Protein AF-A0A0F7SC37-F1 (afdb_monomer_lite)

Structure (mmCIF, N/CA/C/O backbone):
data_AF-A0A0F7SC37-F1
#
_entry.id   AF-A0A0F7SC37-F1
#
loop_
_atom_site.group_PDB
_atom_site.id
_atom_site.type_symbol
_atom_site.label_atom_id
_atom_site.label_alt_id
_atom_site.label_comp_id
_atom_site.label_asym_id
_atom_site.label_entity_id
_atom_site.label_seq_id
_atom_site.pdbx_PDB_ins_code
_atom_site.Cartn_x
_atom_site.Cartn_y
_atom_site.Cartn_z
_atom_site.occupancy
_atom_site.B_iso_or_equiv
_atom_site.auth_seq_id
_atom_site.auth_comp_id
_atom_site.auth_asym_id
_atom_site.auth_atom_id
_atom_site.pdbx_PDB_model_num
ATOM 1 N N . MET A 1 1 ? 11.190 -7.439 13.306 1.00 60.75 1 MET A N 1
ATOM 2 C CA . MET A 1 1 ? 10.004 -6.721 13.823 1.00 60.75 1 MET A CA 1
ATOM 3 C C . MET A 1 1 ? 8.787 -7.344 13.167 1.00 60.75 1 MET A C 1
ATOM 5 O O . MET A 1 1 ? 8.875 -7.659 11.987 1.00 60.75 1 MET A O 1
ATOM 9 N N . ALA A 1 2 ? 7.728 -7.618 13.925 1.00 81.00 2 ALA A N 1
ATOM 10 C CA . ALA A 1 2 ? 6.488 -8.146 13.360 1.00 81.00 2 ALA A CA 1
ATOM 11 C C . ALA A 1 2 ? 5.707 -7.014 12.678 1.00 81.00 2 ALA A C 1
ATOM 13 O O . ALA A 1 2 ? 5.795 -5.866 13.111 1.00 81.00 2 ALA A O 1
ATOM 14 N N . LEU A 1 3 ? 4.981 -7.345 11.613 1.00 89.00 3 LEU A N 1
ATOM 15 C CA . LEU A 1 3 ? 4.091 -6.409 10.937 1.00 89.00 3 LEU A CA 1
ATOM 16 C C . LEU A 1 3 ? 2.868 -6.140 11.827 1.00 89.00 3 LEU A C 1
ATOM 18 O O . LEU A 1 3 ? 2.384 -7.046 12.508 1.00 89.00 3 LEU A O 1
ATOM 22 N N . ASP A 1 4 ? 2.383 -4.899 11.837 1.00 94.19 4 ASP A N 1
ATOM 23 C CA . ASP A 1 4 ? 1.115 -4.561 12.486 1.00 94.19 4 ASP A CA 1
ATOM 24 C C . ASP A 1 4 ? -0.016 -5.419 11.889 1.00 94.19 4 ASP A C 1
ATOM 26 O O . ASP A 1 4 ? -0.105 -5.565 10.671 1.00 94.19 4 ASP A O 1
ATOM 30 N N . LYS A 1 5 ? -0.866 -6.014 12.734 1.00 94.88 5 LYS A N 1
ATOM 31 C CA . LYS A 1 5 ? -1.905 -6.958 12.282 1.00 94.88 5 LYS A CA 1
ATOM 32 C C . LYS A 1 5 ? -2.957 -6.298 11.392 1.00 94.88 5 LYS A C 1
ATOM 34 O O . LYS A 1 5 ? -3.435 -6.931 10.453 1.00 94.88 5 LYS A O 1
ATOM 39 N N . THR A 1 6 ? -3.311 -5.046 11.681 1.00 96.25 6 THR A N 1
ATOM 40 C CA . THR A 1 6 ? -4.243 -4.272 10.856 1.00 96.25 6 THR A CA 1
ATOM 41 C C . THR A 1 6 ? -3.607 -4.020 9.491 1.00 96.25 6 THR A C 1
ATOM 43 O O . THR A 1 6 ? -4.228 -4.291 8.465 1.00 96.25 6 THR A O 1
ATOM 46 N N . LEU A 1 7 ? -2.334 -3.609 9.466 1.00 96.00 7 LEU A N 1
ATOM 47 C CA . LEU A 1 7 ? -1.594 -3.406 8.218 1.00 96.00 7 LEU A CA 1
ATOM 48 C C . LEU A 1 7 ? -1.418 -4.704 7.414 1.00 96.00 7 LEU A C 1
ATOM 50 O O . LEU A 1 7 ? -1.558 -4.690 6.194 1.00 96.00 7 LEU A O 1
ATOM 54 N N . GLU A 1 8 ? -1.158 -5.837 8.073 1.00 95.75 8 GLU A N 1
ATOM 55 C CA . GLU A 1 8 ? -1.094 -7.145 7.412 1.00 95.75 8 GLU A CA 1
ATOM 56 C C . GLU A 1 8 ? -2.433 -7.509 6.757 1.00 95.75 8 GLU A C 1
ATOM 58 O O . GLU A 1 8 ? -2.453 -7.963 5.611 1.00 95.75 8 GLU A O 1
ATOM 63 N N . SER A 1 9 ? -3.551 -7.285 7.455 1.00 96.56 9 SER A N 1
ATOM 64 C CA . SER A 1 9 ? -4.889 -7.525 6.908 1.00 96.56 9 SER A CA 1
ATOM 65 C C . SER A 1 9 ? -5.148 -6.673 5.665 1.00 96.56 9 SER A C 1
ATOM 67 O O . SER A 1 9 ? -5.627 -7.199 4.663 1.00 96.56 9 SER A O 1
ATOM 69 N N . ILE A 1 10 ? -4.787 -5.387 5.712 1.00 96.88 10 ILE A N 1
ATOM 70 C CA . ILE A 1 10 ? -4.925 -4.452 4.587 1.00 96.88 10 ILE A CA 1
ATOM 71 C C . ILE A 1 10 ? -4.082 -4.902 3.390 1.00 96.88 10 ILE A C 1
ATOM 73 O O . ILE A 1 10 ? -4.568 -4.932 2.264 1.00 96.88 10 ILE A O 1
ATOM 77 N N . LEU A 1 11 ? -2.826 -5.296 3.613 1.00 97.06 11 LEU A N 1
ATOM 78 C CA . LEU A 1 11 ? -1.960 -5.794 2.541 1.00 97.06 11 LEU A CA 1
ATOM 79 C C . LEU A 1 11 ? -2.550 -7.045 1.878 1.00 97.06 11 LEU A C 1
ATOM 81 O O . LEU A 1 11 ? -2.523 -7.175 0.656 1.00 97.06 11 LEU A O 1
ATOM 85 N N . ARG A 1 12 ? -3.139 -7.951 2.663 1.00 96.25 12 ARG A N 1
ATOM 86 C CA . ARG A 1 12 ? -3.785 -9.157 2.131 1.00 96.25 12 ARG A CA 1
ATOM 87 C C . ARG A 1 12 ? -5.069 -8.865 1.359 1.00 96.25 12 ARG A C 1
ATOM 89 O O . ARG A 1 12 ? -5.340 -9.596 0.412 1.00 96.25 12 ARG A O 1
ATOM 96 N N . SER A 1 13 ? -5.851 -7.853 1.742 1.00 96.25 13 SER A N 1
ATOM 97 C CA . SER A 1 13 ? -7.088 -7.503 1.034 1.00 96.25 13 SER A CA 1
ATOM 98 C C . SER A 1 13 ? -6.814 -6.636 -0.194 1.00 96.25 13 SER A C 1
ATOM 100 O O . SER A 1 13 ? -7.092 -7.050 -1.320 1.00 96.25 13 SER A O 1
ATOM 102 N N . GLU A 1 14 ? -6.199 -5.473 0.011 1.00 97.06 14 GLU A N 1
ATOM 103 C CA . GLU A 1 14 ? -6.042 -4.430 -1.008 1.00 97.06 14 GLU A CA 1
ATOM 104 C C . GLU A 1 14 ? -4.887 -4.731 -1.971 1.00 97.06 14 GLU A C 1
ATOM 106 O O . GLU A 1 14 ? -4.946 -4.428 -3.161 1.00 97.06 14 GLU A O 1
ATOM 111 N N . CYS A 1 15 ? -3.825 -5.376 -1.480 1.00 96.69 15 CYS A N 1
ATOM 112 C CA . CYS A 1 15 ? -2.616 -5.651 -2.263 1.00 96.69 15 CYS A CA 1
ATOM 113 C C . CYS A 1 15 ? -2.509 -7.118 -2.711 1.00 96.69 15 CYS A C 1
ATOM 115 O O . CYS A 1 15 ? -1.435 -7.562 -3.120 1.00 96.69 15 CYS A O 1
ATOM 117 N N . SER A 1 16 ? -3.615 -7.872 -2.692 1.00 95.38 16 SER A N 1
ATOM 118 C CA . SER A 1 16 ? -3.674 -9.286 -3.113 1.00 95.38 16 SER A CA 1
ATOM 119 C C . SER A 1 16 ? -3.174 -9.529 -4.544 1.00 95.38 16 SER A C 1
ATOM 121 O O . SER A 1 16 ? -2.582 -10.567 -4.839 1.00 95.38 16 SER A O 1
ATOM 123 N N . HIS A 1 17 ? -3.350 -8.546 -5.427 1.00 95.06 17 HIS A N 1
ATOM 124 C CA . HIS A 1 17 ? -2.847 -8.564 -6.800 1.00 95.06 17 HIS A CA 1
ATOM 125 C C . HIS A 1 17 ? -1.307 -8.516 -6.891 1.00 95.06 17 HIS A C 1
ATOM 127 O O . HIS A 1 17 ? -0.735 -8.903 -7.909 1.00 95.06 17 HIS A O 1
ATOM 133 N N . LEU A 1 18 ? -0.623 -8.071 -5.829 1.00 95.62 18 LEU A N 1
ATOM 134 C CA . LEU A 1 18 ? 0.839 -8.041 -5.719 1.00 95.62 18 LEU A CA 1
ATOM 135 C C . LEU A 1 18 ? 1.386 -9.292 -5.032 1.00 95.62 18 LEU A C 1
ATOM 137 O O . LEU A 1 18 ? 2.554 -9.630 -5.208 1.00 95.62 18 LEU A O 1
ATOM 141 N N . GLY A 1 19 ? 0.589 -9.986 -4.228 1.00 94.69 19 GLY A N 1
ATOM 142 C CA . GLY A 1 19 ? 1.047 -11.172 -3.521 1.00 94.69 19 GLY A CA 1
ATOM 143 C C . GLY A 1 19 ? 0.048 -11.704 -2.506 1.00 94.69 19 GLY A C 1
ATOM 144 O O . GLY A 1 19 ? -0.891 -11.032 -2.099 1.00 94.69 19 GLY A O 1
ATOM 145 N N . SER A 1 20 ? 0.291 -12.936 -2.070 1.00 94.38 20 SER A N 1
ATOM 146 C CA . SER A 1 20 ? -0.475 -13.628 -1.033 1.00 94.38 20 SER A CA 1
ATOM 147 C C . SER A 1 20 ? 0.237 -13.647 0.324 1.00 94.38 20 SER A C 1
ATOM 149 O O . SER A 1 20 ? -0.388 -13.939 1.347 1.00 94.38 20 SER A O 1
ATOM 151 N N . TYR A 1 21 ? 1.540 -13.351 0.353 1.00 94.38 21 TYR A N 1
ATOM 152 C CA . TYR A 1 21 ? 2.349 -13.295 1.571 1.00 94.38 21 TYR A CA 1
ATOM 153 C C . TYR A 1 21 ? 3.148 -11.997 1.624 1.00 94.38 21 TYR A C 1
ATOM 155 O O . TYR A 1 21 ? 3.736 -11.583 0.627 1.00 94.38 21 TYR A O 1
ATOM 163 N N . PHE A 1 22 ? 3.197 -11.389 2.808 1.00 95.94 22 PHE A N 1
ATOM 164 C CA . PHE A 1 22 ? 3.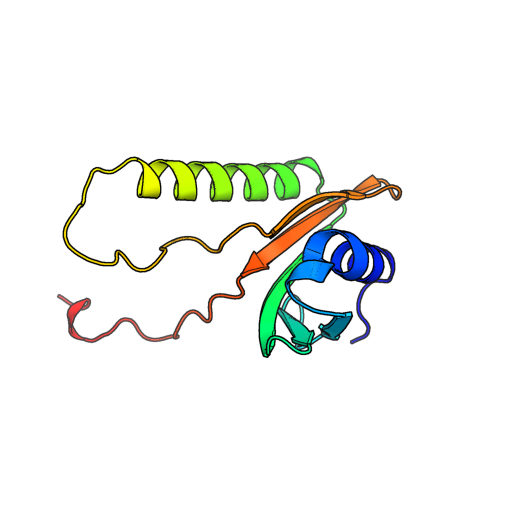829 -10.095 3.038 1.00 95.94 22 PHE A CA 1
ATOM 165 C C . PHE A 1 22 ? 4.800 -10.211 4.205 1.00 95.94 22 PHE A C 1
ATOM 167 O O . PHE A 1 22 ? 4.399 -10.533 5.321 1.00 95.94 22 PHE A O 1
ATOM 174 N N . THR A 1 23 ? 6.086 -9.983 3.941 1.00 95.19 23 THR A N 1
ATOM 175 C CA . THR A 1 23 ? 7.148 -10.138 4.945 1.00 95.19 23 THR A CA 1
ATOM 176 C C . THR A 1 23 ? 7.808 -8.789 5.230 1.00 95.19 23 THR A C 1
ATOM 178 O O . THR A 1 23 ? 8.327 -8.176 4.295 1.00 95.19 23 THR A O 1
ATOM 181 N N . PRO A 1 24 ? 7.832 -8.303 6.485 1.00 94.12 24 PRO A N 1
ATOM 182 C CA . PRO A 1 24 ? 8.468 -7.031 6.815 1.00 94.12 24 PRO A CA 1
ATOM 183 C C . PRO A 1 24 ? 9.995 -7.104 6.644 1.00 94.12 24 PRO A C 1
ATOM 185 O O . PRO A 1 24 ? 10.642 -8.054 7.088 1.00 94.12 24 PRO A O 1
ATOM 188 N N . ARG A 1 25 ? 10.582 -6.069 6.037 1.00 90.62 25 ARG A N 1
ATOM 189 C CA . ARG A 1 25 ? 12.018 -5.924 5.748 1.00 90.62 25 ARG A CA 1
ATOM 190 C C . ARG A 1 25 ? 12.536 -4.549 6.197 1.00 90.62 25 ARG A C 1
ATOM 192 O O . ARG A 1 25 ? 12.966 -3.737 5.392 1.00 90.62 25 ARG A O 1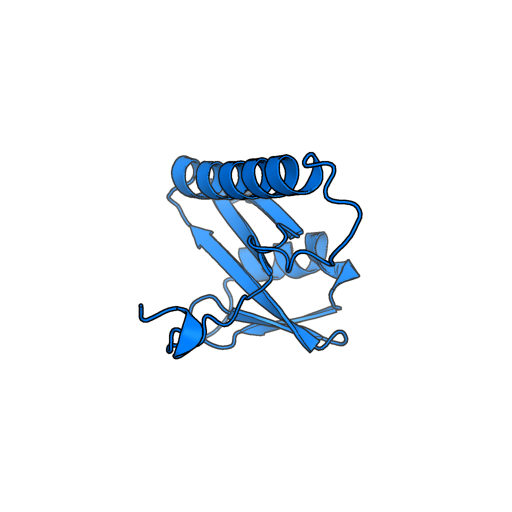
ATOM 199 N N . GLY A 1 26 ? 12.509 -4.278 7.498 1.00 83.31 26 GLY A N 1
ATOM 200 C CA . GLY A 1 26 ? 12.876 -2.972 8.066 1.00 83.31 26 GLY A CA 1
ATOM 201 C C . GLY A 1 26 ? 11.654 -2.220 8.589 1.00 83.31 26 GLY A C 1
ATOM 202 O O . GLY A 1 26 ? 10.623 -2.841 8.832 1.00 83.31 26 GLY A O 1
ATOM 203 N N . ALA A 1 27 ? 11.776 -0.907 8.804 1.00 79.19 27 ALA A N 1
ATOM 204 C CA . ALA A 1 27 ? 10.744 -0.128 9.496 1.00 79.19 27 ALA A CA 1
ATOM 205 C C . ALA A 1 27 ? 9.443 0.032 8.688 1.00 79.19 27 ALA A C 1
ATOM 207 O O . ALA A 1 27 ? 8.363 -0.110 9.247 1.00 79.19 27 ALA A O 1
ATOM 208 N N . SER A 1 28 ? 9.542 0.286 7.380 1.00 90.12 28 SER A N 1
ATOM 209 C CA . SER A 1 28 ? 8.370 0.538 6.520 1.00 90.12 28 SER A CA 1
ATOM 210 C C . SER A 1 28 ? 8.424 -0.207 5.189 1.00 90.12 28 SER A C 1
ATOM 212 O O . SER A 1 28 ? 7.628 0.067 4.303 1.00 90.12 28 SER A O 1
ATOM 214 N N . CYS A 1 29 ? 9.376 -1.125 5.011 1.00 94.62 29 CYS A N 1
ATOM 215 C CA . CYS A 1 29 ? 9.488 -1.922 3.792 1.00 94.62 29 CYS A CA 1
ATOM 216 C C . CYS A 1 29 ? 8.864 -3.302 4.012 1.00 94.62 29 CYS A C 1
ATOM 218 O O . CYS A 1 29 ? 9.119 -3.944 5.033 1.00 94.62 29 CYS A O 1
ATOM 220 N N . VAL A 1 30 ? 8.077 -3.771 3.049 1.00 96.38 30 VAL A N 1
ATOM 221 C CA . VAL A 1 30 ? 7.407 -5.072 3.063 1.00 96.38 30 VAL A CA 1
ATOM 222 C C . VAL A 1 30 ? 7.622 -5.757 1.719 1.00 96.38 30 VAL A C 1
ATOM 224 O O . VAL A 1 30 ? 7.348 -5.184 0.671 1.00 96.38 30 VAL A O 1
ATOM 227 N N . LEU A 1 31 ? 8.104 -6.997 1.735 1.00 96.44 31 LEU A N 1
ATOM 228 C CA . LEU A 1 31 ? 8.259 -7.814 0.535 1.00 96.44 31 LEU A CA 1
ATOM 229 C C . LEU A 1 31 ? 6.970 -8.596 0.266 1.00 96.44 31 LEU A C 1
ATOM 231 O O . LEU A 1 31 ? 6.551 -9.390 1.112 1.00 96.44 31 LEU A O 1
ATOM 235 N N . ALA A 1 32 ? 6.379 -8.401 -0.911 1.00 97.12 32 ALA A N 1
ATOM 236 C CA . ALA A 1 32 ? 5.239 -9.170 -1.392 1.00 97.12 32 ALA A CA 1
ATOM 237 C C . ALA A 1 32 ? 5.708 -10.422 -2.152 1.00 97.12 32 ALA A C 1
ATOM 239 O O . ALA A 1 32 ? 6.569 -10.356 -3.030 1.00 97.12 32 ALA A O 1
ATOM 240 N N . GLN A 1 33 ? 5.123 -11.577 -1.842 1.00 96.44 33 GLN A N 1
ATOM 241 C CA . GLN A 1 33 ? 5.365 -12.842 -2.536 1.00 96.44 33 GLN A CA 1
ATOM 242 C C . GLN A 1 33 ? 4.055 -13.389 -3.119 1.00 96.44 33 GLN A C 1
ATOM 244 O O . GLN A 1 33 ? 3.026 -13.307 -2.448 1.00 96.44 33 GLN A O 1
ATOM 249 N N . PRO A 1 34 ? 4.068 -13.971 -4.333 1.00 94.88 34 PRO A N 1
ATOM 250 C CA . PRO A 1 34 ? 5.252 -14.386 -5.094 1.00 94.88 34 PRO A CA 1
ATOM 251 C C . PRO A 1 34 ? 5.846 -13.323 -6.033 1.00 94.88 34 PRO A C 1
ATOM 253 O O . PRO A 1 34 ? 6.861 -13.606 -6.660 1.00 94.88 34 PRO A O 1
ATOM 256 N N . SER A 1 35 ? 5.265 -12.122 -6.150 1.00 95.44 35 SER A N 1
ATOM 257 C CA . SER A 1 35 ? 5.747 -11.126 -7.128 1.00 95.44 35 SER A CA 1
ATOM 258 C C . SER A 1 35 ? 7.186 -10.657 -6.897 1.00 95.44 35 SER A C 1
ATOM 260 O O . SER A 1 35 ? 7.829 -10.185 -7.831 1.00 95.44 35 SER A O 1
ATOM 262 N N . GLY A 1 36 ? 7.685 -10.734 -5.660 1.00 94.56 36 GLY A N 1
ATOM 263 C CA . GLY A 1 36 ? 8.989 -10.196 -5.284 1.00 94.56 36 GLY A CA 1
ATOM 264 C C . GLY A 1 36 ? 9.025 -8.666 -5.220 1.00 94.56 36 GLY A C 1
ATOM 265 O O . GLY A 1 36 ? 10.10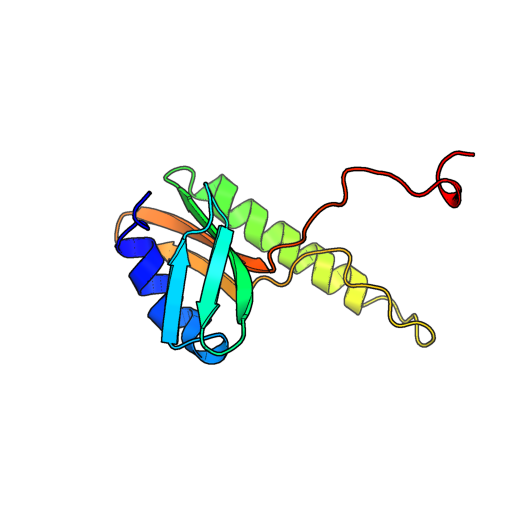3 -8.100 -5.034 1.00 94.56 36 GLY A O 1
ATOM 266 N N . ARG A 1 37 ? 7.880 -7.978 -5.357 1.00 94.31 37 ARG A N 1
ATOM 267 C CA . ARG A 1 37 ? 7.812 -6.514 -5.254 1.00 94.31 37 ARG A CA 1
ATOM 268 C C . ARG A 1 37 ? 8.069 -6.073 -3.817 1.00 94.31 37 ARG A C 1
ATOM 270 O O . ARG A 1 37 ? 7.510 -6.626 -2.870 1.00 94.31 37 ARG A O 1
ATOM 277 N N . SER A 1 38 ? 8.909 -5.055 -3.662 1.00 95.25 38 SER A N 1
ATOM 278 C CA . SER A 1 38 ? 9.096 -4.365 -2.386 1.00 95.25 38 SER A CA 1
ATOM 279 C C . SER A 1 38 ? 8.113 -3.203 -2.297 1.00 95.25 38 SER A C 1
ATOM 281 O O . SER A 1 38 ? 8.013 -2.402 -3.224 1.00 95.25 38 SER A O 1
ATOM 283 N N . LEU A 1 39 ? 7.401 -3.123 -1.182 1.00 96.44 39 LEU A N 1
ATOM 284 C CA . LEU A 1 39 ? 6.375 -2.127 -0.903 1.00 96.44 39 LEU A CA 1
ATOM 285 C C . LEU A 1 39 ? 6.814 -1.255 0.263 1.00 96.44 39 LEU A C 1
ATOM 287 O O . LEU A 1 39 ? 7.398 -1.749 1.229 1.00 96.44 39 LEU A O 1
ATOM 291 N N . PHE A 1 40 ? 6.536 0.037 0.175 1.00 96.00 40 PHE A N 1
ATOM 292 C CA . PHE A 1 40 ? 6.496 0.886 1.349 1.00 96.00 40 PHE A CA 1
ATOM 293 C C . PHE A 1 40 ? 5.103 0.751 1.959 1.00 96.00 40 PHE A C 1
ATOM 295 O O . PHE A 1 40 ? 4.111 0.948 1.266 1.00 96.00 40 PHE A O 1
ATOM 302 N N . ALA A 1 41 ? 5.015 0.383 3.230 1.00 96.69 41 ALA A N 1
ATOM 303 C CA . ALA A 1 41 ? 3.750 0.205 3.924 1.00 96.69 41 ALA A CA 1
ATOM 304 C C . ALA A 1 41 ? 3.831 0.848 5.306 1.00 96.69 41 ALA A C 1
ATOM 306 O O . ALA A 1 41 ? 4.751 0.568 6.081 1.00 96.69 41 ALA A O 1
ATOM 307 N N . LYS A 1 42 ? 2.850 1.694 5.618 1.00 95.75 42 LYS A N 1
ATOM 308 C CA . LYS A 1 42 ? 2.711 2.318 6.933 1.00 95.75 42 LYS A CA 1
ATOM 309 C C . LYS A 1 42 ? 1.257 2.371 7.379 1.00 95.75 42 LYS A C 1
ATOM 311 O O . LYS A 1 42 ? 0.347 2.416 6.553 1.00 95.75 42 LYS A O 1
ATOM 316 N N . ILE A 1 43 ? 1.076 2.401 8.695 1.00 96.62 43 ILE A N 1
ATOM 317 C CA . ILE A 1 43 ? -0.184 2.686 9.377 1.00 96.62 43 ILE A CA 1
ATOM 318 C C . ILE A 1 43 ? 0.119 3.607 10.565 1.00 96.62 43 ILE A C 1
ATOM 320 O O . ILE A 1 43 ? 1.045 3.326 11.326 1.00 96.62 43 ILE A O 1
ATOM 324 N N . ASP A 1 44 ? -0.606 4.714 10.699 1.00 96.38 44 ASP A N 1
ATOM 325 C CA . ASP A 1 44 ? -0.298 5.782 11.658 1.00 96.38 44 ASP A CA 1
ATOM 326 C C . ASP A 1 44 ? -1.577 6.415 12.231 1.00 96.38 44 ASP A C 1
ATOM 328 O O . ASP A 1 44 ? -2.611 6.482 11.567 1.00 96.38 44 ASP A O 1
ATOM 332 N N . SER A 1 45 ? -1.511 6.900 13.472 1.00 97.50 45 SER A N 1
ATOM 333 C CA . SER A 1 45 ? -2.591 7.667 14.112 1.00 97.50 45 SER A CA 1
ATOM 334 C C . SER A 1 45 ? -2.753 9.079 13.542 1.00 97.50 45 SER A C 1
ATOM 336 O O . SER A 1 45 ? -3.768 9.729 13.777 1.00 97.50 45 SER A O 1
ATOM 338 N N . SER A 1 46 ? -1.764 9.571 12.798 1.00 97.19 46 SER A N 1
ATOM 339 C CA . SER A 1 46 ? -1.781 10.876 12.135 1.00 97.19 46 SER A CA 1
ATOM 340 C C . SER A 1 46 ? -2.604 10.792 10.844 1.00 97.19 46 SER A C 1
ATOM 342 O O . SER A 1 46 ? -2.058 10.777 9.736 1.00 97.19 46 SER A O 1
ATOM 344 N N . VAL A 1 47 ? -3.928 10.674 11.002 1.00 97.50 47 VAL A N 1
ATOM 345 C CA . VAL A 1 47 ? -4.880 10.348 9.924 1.00 97.50 47 VAL A CA 1
ATOM 346 C C . VAL A 1 47 ? -4.803 11.344 8.769 1.00 97.50 47 VAL A C 1
ATOM 348 O O . VAL A 1 47 ? -4.469 10.957 7.650 1.00 97.50 47 VAL A O 1
ATOM 351 N N . GLU A 1 48 ? -5.032 12.632 9.038 1.00 97.81 48 GLU A N 1
ATOM 352 C CA . GLU A 1 48 ? -5.050 13.674 8.001 1.00 97.81 48 GLU A CA 1
ATOM 353 C C . GLU A 1 48 ? -3.723 13.767 7.243 1.00 97.81 48 GLU A C 1
ATOM 355 O O . GLU A 1 48 ? -3.712 13.902 6.022 1.00 97.81 48 GLU A O 1
ATOM 360 N N . GLN A 1 49 ? -2.596 13.644 7.950 1.00 97.94 49 GLN A N 1
ATOM 361 C CA . GLN A 1 49 ? -1.270 13.692 7.333 1.00 97.94 49 GLN A CA 1
ATOM 362 C C . GLN A 1 49 ? -1.037 12.498 6.404 1.00 97.94 49 GLN A C 1
ATOM 364 O O . GLN A 1 49 ? -0.565 12.670 5.283 1.00 97.94 49 GLN A O 1
ATOM 369 N N . THR A 1 50 ? -1.396 11.293 6.848 1.00 97.75 50 THR A N 1
ATOM 370 C CA . THR A 1 50 ? -1.200 10.068 6.061 1.00 97.75 50 THR A CA 1
ATOM 371 C C . THR A 1 50 ? -2.092 10.048 4.821 1.00 97.75 50 THR A C 1
ATOM 373 O O . THR A 1 50 ? -1.629 9.683 3.740 1.00 97.75 50 THR A O 1
ATOM 376 N N . LEU A 1 51 ? -3.350 10.482 4.949 1.00 98.06 51 LEU A N 1
ATOM 377 C CA . LEU A 1 51 ? -4.262 10.615 3.812 1.00 98.06 51 LEU A CA 1
ATOM 378 C C . LEU A 1 51 ? -3.815 11.729 2.857 1.00 98.06 51 LEU A C 1
ATOM 380 O O . LEU A 1 51 ? -3.805 11.529 1.644 1.00 98.06 51 LEU A O 1
ATOM 384 N N . GLY A 1 52 ? -3.383 12.875 3.389 1.00 97.88 52 GLY A N 1
ATOM 385 C CA . GLY A 1 52 ? -2.865 13.985 2.590 1.00 97.88 52 GLY A CA 1
ATOM 386 C C . GLY A 1 52 ? -1.617 13.609 1.788 1.00 97.88 52 GLY A C 1
ATOM 387 O O . GLY A 1 52 ? -1.478 14.014 0.634 1.00 97.88 52 GLY A O 1
ATOM 388 N N . GLU A 1 53 ? -0.733 12.783 2.351 1.00 97.06 53 GLU A N 1
ATOM 389 C CA . GLU A 1 53 ? 0.418 12.227 1.632 1.00 97.06 53 GLU A CA 1
ATOM 390 C C . GLU A 1 53 ? -0.017 11.325 0.474 1.00 97.06 53 GLU A C 1
ATOM 392 O O . GLU A 1 53 ? 0.481 11.479 -0.642 1.00 97.06 53 GLU A O 1
ATOM 397 N N . ALA A 1 54 ? -0.983 10.430 0.709 1.00 97.00 54 ALA A N 1
ATOM 398 C CA . ALA A 1 54 ? -1.519 9.553 -0.328 1.00 97.00 54 ALA A CA 1
ATOM 399 C C . ALA A 1 54 ? -2.121 10.349 -1.497 1.00 97.00 54 ALA A C 1
ATOM 401 O O . ALA A 1 54 ? -1.813 10.078 -2.659 1.00 97.00 54 ALA A O 1
ATOM 402 N N . GLU A 1 55 ? -2.945 11.355 -1.197 1.00 97.44 55 GLU A N 1
ATOM 403 C CA . GLU A 1 55 ? -3.560 12.214 -2.214 1.00 97.44 55 GLU A CA 1
ATOM 404 C C . GLU A 1 55 ? -2.522 13.064 -2.955 1.00 97.44 55 GLU A C 1
ATOM 406 O O . GLU A 1 55 ? -2.602 13.213 -4.174 1.00 97.44 55 GLU A O 1
ATOM 411 N N . SER A 1 56 ? -1.489 13.544 -2.258 1.00 96.50 56 SER A N 1
ATOM 412 C CA . SER A 1 56 ? -0.379 1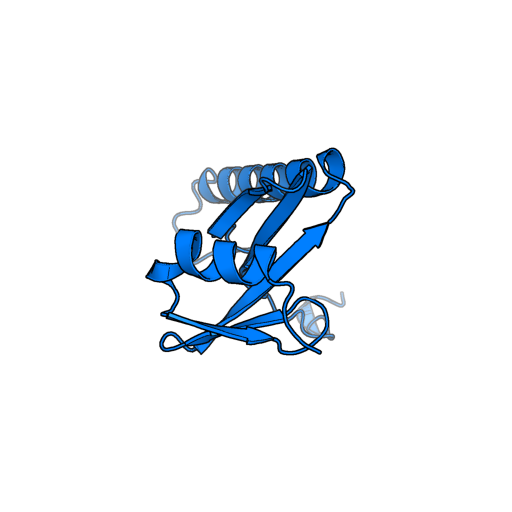4.266 -2.889 1.00 96.50 56 SER A CA 1
ATOM 413 C C . SER A 1 56 ? 0.352 13.392 -3.910 1.00 96.50 56 SER A C 1
ATOM 415 O O . SER A 1 56 ? 0.624 13.843 -5.022 1.00 96.50 56 SER A O 1
ATOM 417 N N . LEU A 1 57 ? 0.638 12.131 -3.569 1.00 95.12 57 LEU A N 1
ATOM 418 C CA . LEU A 1 57 ? 1.289 11.186 -4.481 1.00 95.12 57 LEU A CA 1
ATOM 419 C C . LEU A 1 57 ? 0.425 10.888 -5.714 1.00 95.12 57 LEU A C 1
ATOM 421 O O . LEU A 1 57 ? 0.934 10.925 -6.833 1.00 95.12 57 LEU A O 1
ATOM 425 N N . LYS A 1 58 ? -0.885 10.665 -5.532 1.00 94.00 58 LYS A N 1
ATOM 426 C CA . LYS A 1 58 ? -1.832 10.459 -6.645 1.00 94.00 58 LYS A CA 1
ATOM 427 C C . LYS A 1 58 ? -1.921 11.683 -7.558 1.00 94.00 58 LYS A C 1
ATOM 429 O O . LYS A 1 58 ? -1.947 11.540 -8.782 1.00 94.00 58 LYS A O 1
ATOM 434 N N . ALA A 1 59 ? -1.945 12.885 -6.981 1.00 93.06 59 ALA A N 1
ATOM 435 C CA . ALA A 1 59 ? -1.974 14.133 -7.738 1.00 93.06 59 ALA A CA 1
ATOM 436 C C . ALA A 1 59 ? -0.691 14.327 -8.563 1.00 93.06 59 ALA A C 1
ATOM 438 O O . ALA A 1 59 ? -0.768 14.700 -9.733 1.00 93.06 59 ALA A O 1
ATOM 439 N N . MET A 1 60 ? 0.479 14.023 -7.990 1.00 91.44 60 MET A N 1
ATOM 440 C CA . MET A 1 60 ? 1.753 14.071 -8.713 1.00 91.44 60 MET A CA 1
ATOM 441 C C . MET A 1 60 ? 1.809 13.046 -9.856 1.00 91.44 60 MET A C 1
ATOM 443 O O . MET A 1 60 ? 2.181 13.411 -10.970 1.00 91.44 60 MET A O 1
ATOM 447 N N . ASP A 1 61 ? 1.390 11.798 -9.620 1.00 88.25 61 ASP A N 1
ATOM 448 C CA . ASP A 1 61 ? 1.340 10.749 -10.653 1.00 88.25 61 ASP A CA 1
ATOM 449 C C . ASP A 1 61 ? 0.402 11.140 -11.810 1.00 88.25 61 ASP A C 1
ATOM 451 O O . ASP A 1 61 ? 0.739 10.984 -12.987 1.00 88.25 61 ASP A O 1
ATOM 455 N N . SER A 1 62 ? -0.739 11.754 -11.480 1.00 86.88 62 SER A N 1
ATOM 456 C CA . SER A 1 62 ? -1.692 12.289 -12.460 1.00 86.88 62 SER A CA 1
ATOM 457 C C . SER A 1 62 ? -1.093 13.437 -13.275 1.00 86.88 62 SER A C 1
ATOM 459 O O . SER A 1 62 ? -1.217 13.458 -14.500 1.00 86.88 62 SER A O 1
ATOM 461 N N . ALA A 1 63 ? -0.399 14.374 -12.620 1.00 86.00 63 ALA A N 1
ATOM 462 C CA . ALA A 1 63 ? 0.259 15.491 -13.290 1.00 86.00 63 ALA A CA 1
ATOM 463 C C . ALA A 1 63 ? 1.342 15.007 -14.270 1.00 86.00 63 ALA A C 1
ATOM 465 O O . ALA A 1 63 ? 1.394 15.475 -15.408 1.00 86.00 63 ALA A O 1
ATOM 466 N N . LEU A 1 64 ? 2.152 14.021 -13.869 1.00 81.62 64 LEU A N 1
ATOM 467 C CA . LEU A 1 64 ? 3.178 13.415 -14.723 1.00 81.62 64 LEU A CA 1
ATOM 468 C C . LEU A 1 64 ? 2.563 12.671 -15.917 1.00 81.62 64 LEU A C 1
ATOM 470 O O . LEU A 1 64 ? 3.031 12.834 -17.044 1.00 81.62 64 LEU A O 1
ATOM 474 N N . SER A 1 65 ? 1.481 11.925 -15.687 1.00 74.12 65 SER A N 1
ATOM 475 C CA . SER A 1 65 ? 0.771 11.166 -16.728 1.00 74.12 65 SER A CA 1
ATOM 476 C C . SER A 1 65 ? 0.041 12.057 -17.739 1.00 74.12 65 SER A C 1
ATOM 478 O O . SER A 1 65 ? -0.125 11.674 -18.892 1.00 74.12 65 SER A O 1
ATOM 480 N N . SER A 1 66 ? -0.393 13.250 -17.320 1.00 66.88 66 SER A N 1
ATOM 481 C CA . SER A 1 66 ? -1.082 14.223 -18.180 1.00 66.88 66 SER A CA 1
ATOM 482 C C . SER A 1 66 ? -0.150 15.014 -19.106 1.00 66.88 66 SER A C 1
ATOM 484 O O . SER A 1 66 ? -0.620 15.699 -20.013 1.00 66.88 66 SER A O 1
ATOM 486 N N . SER A 1 67 ? 1.168 14.931 -18.896 1.00 61.25 67 SER A N 1
ATOM 487 C CA . SER A 1 67 ? 2.137 15.553 -19.793 1.00 61.25 67 SER A CA 1
ATOM 488 C C . SER A 1 67 ? 2.315 14.688 -21.046 1.00 61.25 67 SER A C 1
ATOM 490 O O . SER A 1 67 ? 2.776 13.554 -20.971 1.00 61.25 67 SER A O 1
ATOM 492 N N . ASP A 1 68 ? 1.939 15.231 -22.207 1.00 52.72 68 ASP A N 1
ATOM 493 C CA . ASP A 1 68 ? 1.981 14.636 -23.558 1.00 52.72 68 ASP A CA 1
ATOM 494 C C . ASP A 1 68 ? 3.402 14.274 -24.070 1.00 52.72 68 ASP A C 1
ATOM 496 O O . ASP A 1 68 ? 3.683 14.307 -25.270 1.00 52.72 68 ASP A O 1
ATOM 500 N N . ASN A 1 69 ? 4.332 13.897 -23.189 1.00 53.38 69 ASN A N 1
ATOM 501 C CA . ASN A 1 69 ? 5.683 13.465 -23.541 1.00 53.38 69 ASN A CA 1
ATOM 502 C C . ASN A 1 69 ? 5.674 12.035 -24.112 1.00 53.38 69 ASN A C 1
ATOM 504 O O . ASN A 1 69 ? 6.229 11.090 -23.554 1.00 53.38 69 ASN A O 1
ATOM 508 N N . LYS A 1 70 ? 5.053 11.897 -25.288 1.00 47.22 70 LYS A N 1
ATOM 509 C CA . LYS A 1 70 ? 5.233 10.791 -26.230 1.00 47.22 70 LYS A CA 1
ATOM 510 C C . LYS A 1 70 ? 6.686 10.783 -26.706 1.00 47.22 70 LYS A C 1
ATOM 512 O O . LYS A 1 70 ? 7.004 11.405 -27.716 1.00 47.22 70 LYS A O 1
ATOM 517 N N . GLY A 1 71 ? 7.583 10.094 -26.013 1.00 46.34 71 GLY A N 1
ATOM 518 C CA . GLY A 1 71 ? 8.918 9.898 -26.581 1.00 46.34 71 GLY A CA 1
ATOM 519 C C . GLY A 1 71 ? 9.938 9.189 -25.718 1.00 46.34 71 GLY A C 1
ATOM 520 O O . GLY A 1 71 ? 10.805 8.528 -26.271 1.00 46.34 71 GLY A O 1
ATOM 521 N N . ASP A 1 72 ? 9.817 9.253 -24.400 1.00 47.31 72 ASP A N 1
ATOM 522 C CA . ASP A 1 72 ? 10.721 8.531 -23.514 1.00 47.31 72 ASP A CA 1
ATOM 523 C C . ASP A 1 72 ? 9.897 7.933 -22.387 1.00 47.31 72 ASP A C 1
ATOM 525 O O . ASP A 1 72 ? 8.960 8.565 -21.899 1.00 47.31 72 ASP A O 1
ATOM 529 N N . ALA A 1 73 ? 10.209 6.703 -21.987 1.00 50.06 73 ALA A N 1
ATOM 530 C CA . ALA A 1 73 ? 9.663 6.129 -20.768 1.00 50.06 73 ALA A CA 1
ATOM 531 C C . ALA A 1 73 ? 10.174 6.980 -19.598 1.00 50.06 73 ALA A C 1
ATOM 533 O O . ALA A 1 73 ? 11.231 6.697 -19.034 1.00 50.06 73 ALA A O 1
ATOM 534 N N . VAL A 1 74 ? 9.470 8.072 -19.282 1.00 53.53 74 VAL A N 1
ATOM 535 C CA . VAL A 1 74 ? 9.780 8.916 -18.133 1.00 53.53 74 VAL A CA 1
ATOM 536 C C . VAL A 1 74 ? 9.674 7.995 -16.931 1.00 53.53 74 VAL A C 1
ATOM 538 O O . VAL A 1 74 ? 8.589 7.524 -16.592 1.00 53.53 74 VAL A O 1
ATOM 541 N N . ALA A 1 75 ? 10.825 7.660 -16.348 1.00 58.91 75 ALA A N 1
ATOM 542 C CA . ALA A 1 75 ? 10.893 6.864 -15.137 1.00 58.91 75 ALA A CA 1
ATOM 543 C C . ALA A 1 75 ? 9.907 7.468 -14.132 1.00 58.91 75 ALA A C 1
ATOM 545 O O . ALA A 1 75 ? 9.978 8.668 -13.867 1.00 58.91 75 ALA A O 1
ATOM 546 N N . ARG A 1 76 ? 8.957 6.661 -13.640 1.00 66.31 76 ARG A N 1
ATOM 547 C CA . ARG A 1 76 ? 7.909 7.113 -12.717 1.00 66.31 76 ARG A CA 1
ATOM 548 C C . ARG A 1 76 ? 8.598 7.802 -11.533 1.00 66.31 76 ARG A C 1
ATOM 550 O O . ARG A 1 76 ? 9.316 7.156 -10.773 1.00 66.31 76 ARG A O 1
ATOM 557 N N . LEU A 1 77 ? 8.472 9.129 -11.454 1.00 76.25 77 LEU A N 1
ATOM 558 C CA . LEU A 1 77 ? 9.187 9.945 -10.460 1.00 76.25 77 LEU A CA 1
ATOM 559 C C . LEU A 1 77 ? 8.547 9.847 -9.074 1.00 76.25 77 LEU A C 1
ATOM 561 O O . LEU A 1 77 ? 9.159 10.234 -8.080 1.00 76.25 77 LEU A O 1
ATOM 565 N N . THR A 1 78 ? 7.331 9.314 -9.011 1.00 86.88 78 THR A N 1
ATOM 566 C CA . THR A 1 78 ? 6.598 9.036 -7.784 1.00 86.88 78 THR A CA 1
ATOM 567 C C . THR A 1 78 ? 6.322 7.542 -7.656 1.00 86.88 78 THR A C 1
ATOM 569 O O . THR A 1 78 ? 6.132 6.858 -8.666 1.00 86.88 78 THR A O 1
ATOM 572 N N . PRO A 1 79 ? 6.298 7.005 -6.426 1.00 91.12 79 PRO A N 1
ATOM 573 C CA . PRO A 1 79 ? 5.868 5.636 -6.207 1.00 91.12 79 PRO A CA 1
ATOM 574 C C . PRO A 1 79 ? 4.379 5.494 -6.543 1.00 91.12 79 PRO A C 1
ATOM 576 O O . PRO A 1 79 ? 3.579 6.389 -6.267 1.00 91.12 79 PRO A O 1
ATOM 579 N N . GLU A 1 80 ? 4.003 4.351 -7.109 1.00 92.88 80 GLU A N 1
ATOM 580 C CA . GLU A 1 80 ? 2.599 3.991 -7.298 1.00 92.88 80 GLU A CA 1
ATOM 581 C C . GLU A 1 80 ? 1.911 3.823 -5.945 1.00 92.88 80 GLU A C 1
ATOM 583 O O . GLU A 1 80 ? 2.439 3.122 -5.081 1.00 92.88 80 GLU A O 1
ATOM 588 N N . VAL A 1 81 ? 0.735 4.427 -5.764 1.00 96.62 81 VAL A N 1
ATOM 589 C CA . VAL A 1 81 ? -0.109 4.186 -4.588 1.00 96.62 81 VAL A CA 1
ATOM 590 C C . VAL A 1 81 ? -0.988 2.971 -4.862 1.00 96.62 81 VAL A C 1
ATOM 592 O O . VAL A 1 81 ? -1.902 3.041 -5.678 1.00 96.62 81 VAL A O 1
ATOM 595 N N . HIS A 1 82 ? -0.726 1.872 -4.157 1.00 96.94 82 HIS A N 1
ATOM 596 C CA . HIS A 1 82 ? -1.494 0.627 -4.279 1.00 96.94 82 HIS A CA 1
ATOM 597 C C . HIS A 1 82 ? -2.745 0.643 -3.413 1.00 96.94 82 HIS A C 1
ATOM 599 O O . HIS A 1 82 ? -3.793 0.154 -3.820 1.00 96.94 82 HIS A O 1
ATOM 605 N N . ALA A 1 83 ? -2.632 1.201 -2.206 1.00 97.69 83 ALA A N 1
ATOM 606 C CA . ALA A 1 83 ? -3.739 1.290 -1.269 1.00 97.69 83 ALA A CA 1
ATOM 607 C C . ALA A 1 83 ? -3.530 2.455 -0.296 1.00 97.69 83 ALA A C 1
ATOM 609 O O . ALA A 1 83 ? -2.417 2.710 0.162 1.00 97.69 83 ALA A O 1
ATOM 610 N N . SER A 1 84 ? -4.606 3.149 0.054 1.00 98.00 84 SER A N 1
ATOM 611 C CA . SER A 1 84 ? -4.596 4.208 1.065 1.00 98.00 84 SER A CA 1
ATOM 612 C C . SER A 1 84 ? -5.986 4.368 1.656 1.00 98.00 84 SER A C 1
ATOM 614 O O . SER A 1 84 ? -6.956 4.304 0.899 1.00 98.00 84 SER A O 1
ATOM 616 N N . GLY A 1 85 ? -6.094 4.654 2.947 1.00 97.94 85 GLY A N 1
ATOM 617 C CA . GLY A 1 85 ? -7.393 4.885 3.568 1.00 97.94 85 GLY A CA 1
ATOM 618 C C . GLY A 1 85 ? -7.327 4.948 5.083 1.00 97.94 85 GLY A C 1
ATOM 619 O O . GLY A 1 85 ? -6.248 4.954 5.674 1.00 97.94 85 GLY A O 1
ATOM 620 N N . GLU A 1 86 ? -8.500 4.991 5.701 1.00 98.00 86 GLU A N 1
ATOM 621 C CA . GLU A 1 86 ? -8.665 4.849 7.143 1.00 98.00 86 GLU A CA 1
ATOM 622 C C . GLU A 1 86 ? -9.003 3.391 7.471 1.00 98.00 86 GLU A C 1
ATOM 624 O O . GLU A 1 86 ? -9.838 2.760 6.821 1.00 98.00 86 GLU A O 1
ATOM 629 N N . ALA A 1 87 ? -8.312 2.831 8.454 1.00 96.69 87 ALA A N 1
ATOM 630 C CA . ALA A 1 87 ? -8.564 1.508 8.985 1.00 96.69 87 ALA A CA 1
ATOM 631 C C . ALA A 1 87 ? -9.689 1.556 10.026 1.00 96.69 87 ALA A C 1
ATOM 633 O O . ALA A 1 87 ? -9.926 2.570 10.677 1.00 96.69 87 ALA A O 1
ATOM 634 N N . ALA A 1 88 ? -10.339 0.415 10.257 1.00 94.50 88 ALA A N 1
ATOM 635 C CA . ALA A 1 88 ? -11.432 0.306 11.227 1.00 94.50 88 ALA A CA 1
ATOM 636 C C . ALA A 1 88 ? -11.026 0.642 12.678 1.00 94.50 88 ALA A C 1
ATOM 638 O O . ALA A 1 88 ? -11.892 0.877 13.516 1.00 94.50 88 ALA A O 1
ATOM 639 N N . ASP A 1 89 ? -9.725 0.649 12.984 1.00 94.94 89 ASP A N 1
ATOM 640 C CA . ASP A 1 89 ? -9.186 1.035 14.290 1.00 94.94 89 ASP A CA 1
ATOM 641 C C . ASP A 1 89 ? -8.905 2.547 14.426 1.00 94.94 89 ASP A C 1
ATOM 643 O O . ASP A 1 89 ? -8.347 2.974 15.436 1.00 94.94 89 ASP A O 1
ATOM 647 N N . GLY A 1 90 ? -9.310 3.357 13.438 1.00 96.19 90 GLY A N 1
ATOM 648 C CA . GLY A 1 90 ? -9.197 4.820 13.441 1.00 96.19 90 GLY A CA 1
ATOM 649 C C . GLY A 1 90 ? -7.823 5.356 13.034 1.00 96.19 90 GLY A C 1
ATOM 650 O O . GLY A 1 90 ? -7.571 6.553 13.151 1.00 96.19 90 GLY A O 1
ATOM 651 N N . ARG A 1 91 ? -6.905 4.494 12.582 1.00 97.94 91 ARG A N 1
ATOM 652 C CA . ARG A 1 91 ? -5.610 4.895 12.008 1.00 97.94 91 ARG A CA 1
ATOM 653 C C . ARG A 1 91 ? -5.702 4.999 10.492 1.00 97.94 91 ARG A C 1
ATOM 655 O O . ARG A 1 91 ? -6.514 4.324 9.876 1.00 97.94 91 ARG A O 1
ATOM 662 N N . ALA A 1 92 ? -4.821 5.770 9.868 1.00 98.25 92 ALA A N 1
ATOM 663 C CA . ALA A 1 92 ? -4.708 5.810 8.413 1.00 98.25 92 ALA A CA 1
ATOM 664 C C . ALA A 1 92 ? -3.540 4.960 7.920 1.00 98.25 92 ALA A C 1
ATOM 666 O O . ALA A 1 92 ? -2.522 4.833 8.598 1.00 98.25 92 ALA A O 1
ATOM 667 N N . TYR A 1 93 ? -3.670 4.406 6.719 1.00 98.00 93 TYR A N 1
ATOM 668 C CA . TYR A 1 93 ? -2.641 3.602 6.076 1.00 98.00 93 TYR A CA 1
ATOM 669 C C . TYR A 1 93 ? -2.295 4.121 4.683 1.00 98.00 93 TYR A C 1
ATOM 671 O O . TYR A 1 93 ? -3.114 4.728 3.990 1.00 98.00 93 TYR A O 1
ATOM 679 N N . LEU A 1 94 ? -1.065 3.828 4.269 1.00 98.19 94 LEU A N 1
ATOM 680 C CA . LEU A 1 94 ? -0.556 4.083 2.929 1.00 98.19 94 LEU A CA 1
ATOM 681 C C . LEU A 1 94 ? 0.360 2.930 2.516 1.00 98.19 94 LEU A C 1
ATOM 683 O O . LEU A 1 94 ? 1.295 2.579 3.241 1.00 98.19 94 LEU A O 1
ATOM 687 N N . VAL A 1 95 ? 0.083 2.360 1.346 1.00 98.00 95 VAL A N 1
ATOM 688 C CA . VAL A 1 95 ? 0.886 1.329 0.695 1.00 98.00 95 VAL A CA 1
ATOM 689 C C . VAL A 1 95 ? 1.276 1.810 -0.695 1.00 98.00 95 VAL A C 1
ATOM 691 O O . VAL A 1 95 ? 0.412 2.101 -1.524 1.00 98.00 95 VAL A O 1
ATOM 694 N N . THR A 1 96 ? 2.578 1.866 -0.959 1.00 97.12 96 THR A N 1
ATOM 695 C CA . THR A 1 96 ? 3.130 2.287 -2.247 1.00 97.12 96 THR A CA 1
ATOM 696 C C . THR A 1 96 ? 4.236 1.355 -2.716 1.00 97.12 96 THR A C 1
ATOM 698 O O . THR A 1 96 ? 4.711 0.501 -1.964 1.00 97.12 96 THR A O 1
ATOM 701 N N . ASP A 1 97 ? 4.706 1.545 -3.946 1.00 93.81 97 ASP A N 1
ATOM 702 C CA . ASP A 1 97 ? 5.997 0.990 -4.348 1.00 93.81 97 ASP A CA 1
ATOM 703 C C . ASP A 1 97 ? 7.114 1.456 -3.407 1.00 93.81 97 ASP A C 1
ATOM 705 O O . ASP A 1 97 ? 7.158 2.618 -2.993 1.00 93.81 97 ASP A O 1
ATOM 709 N N . TYR A 1 98 ? 8.033 0.546 -3.077 1.00 92.06 98 TYR A N 1
ATOM 710 C CA . TYR A 1 98 ? 9.263 0.900 -2.380 1.00 92.06 98 TYR A CA 1
ATOM 711 C C . TYR A 1 98 ? 10.315 1.343 -3.396 1.00 92.06 98 TYR A C 1
ATOM 713 O O . TYR A 1 98 ? 10.926 0.515 -4.075 1.00 92.06 98 TYR A O 1
ATOM 721 N N . LEU A 1 99 ? 10.547 2.651 -3.493 1.00 85.38 99 LEU A N 1
ATOM 722 C CA . LEU A 1 99 ? 11.623 3.196 -4.315 1.00 85.38 99 LEU A CA 1
ATOM 723 C C . LEU A 1 99 ? 12.910 3.278 -3.492 1.00 85.38 99 LEU A C 1
ATOM 725 O O . LEU A 1 99 ? 13.014 4.051 -2.540 1.00 85.38 99 LEU A O 1
ATOM 729 N N . GLU A 1 100 ? 13.907 2.480 -3.869 1.00 75.19 100 GLU A N 1
ATOM 730 C CA . GLU A 1 100 ? 15.232 2.550 -3.259 1.00 75.19 100 GLU A CA 1
ATOM 731 C C . GLU A 1 100 ? 15.966 3.789 -3.791 1.00 75.19 100 GLU A C 1
ATOM 733 O O . GLU A 1 100 ? 16.521 3.799 -4.894 1.00 75.19 100 GLU A O 1
ATOM 738 N N . LEU A 1 101 ? 15.945 4.866 -3.004 1.00 66.00 101 LEU A N 1
ATOM 739 C CA . LEU A 1 101 ? 16.732 6.062 -3.281 1.00 66.00 101 LEU A CA 1
ATOM 740 C C . LEU A 1 101 ? 18.213 5.701 -3.172 1.00 66.00 101 LEU A C 1
ATOM 742 O O . LEU A 1 101 ? 18.751 5.508 -2.080 1.00 66.00 101 LEU A O 1
ATOM 746 N N . LYS A 1 102 ? 18.889 5.607 -4.318 1.0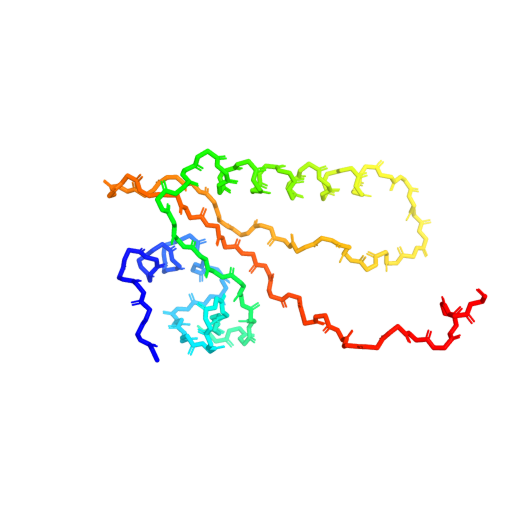0 62.75 102 LYS A N 1
ATOM 747 C CA . LYS A 1 102 ? 20.340 5.434 -4.334 1.00 62.75 102 LYS A CA 1
ATOM 748 C C . LYS A 1 102 ? 20.980 6.636 -3.624 1.00 62.75 102 LYS A C 1
ATOM 750 O O . LYS A 1 102 ? 20.684 7.771 -3.992 1.00 62.75 102 LYS A O 1
ATOM 755 N N . PRO A 1 103 ? 21.892 6.422 -2.660 1.00 57.50 103 PRO A N 1
ATOM 756 C CA . PRO A 1 103 ? 22.478 7.491 -1.843 1.00 57.50 103 PRO A CA 1
ATOM 757 C C . PRO A 1 103 ? 23.462 8.386 -2.613 1.00 57.50 103 PRO A C 1
ATOM 759 O O . PRO A 1 103 ? 24.165 9.196 -2.016 1.00 57.50 103 PRO A O 1
ATOM 762 N N . TYR A 1 104 ? 23.556 8.231 -3.933 1.00 57.72 104 TYR A N 1
ATOM 763 C CA . TYR A 1 104 ? 24.437 9.013 -4.778 1.00 57.72 104 TYR A CA 1
ATOM 764 C C . TYR A 1 104 ? 23.648 9.627 -5.929 1.00 57.72 104 TYR A C 1
ATOM 766 O O . TYR A 1 104 ? 23.007 8.945 -6.728 1.00 57.72 104 TYR A O 1
ATOM 774 N N . VAL A 1 105 ? 23.759 10.944 -6.034 1.00 58.34 105 VAL A N 1
ATOM 775 C CA . VAL A 1 105 ? 23.452 11.678 -7.256 1.00 58.34 105 VAL A CA 1
ATOM 776 C C . VAL A 1 105 ? 24.528 11.287 -8.269 1.00 58.34 105 VAL A C 1
ATOM 778 O O . VAL A 1 105 ? 25.718 11.301 -7.940 1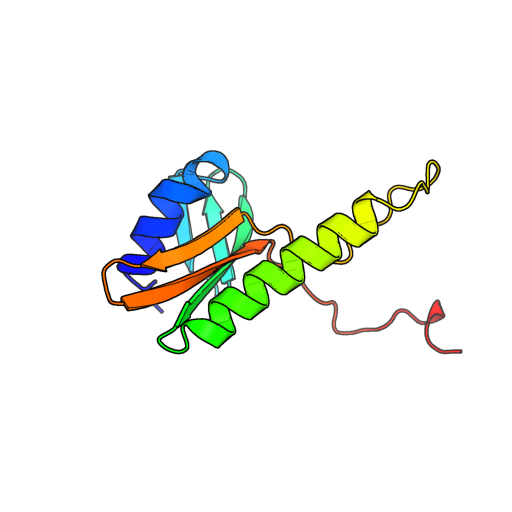.00 58.34 105 VAL A O 1
ATOM 781 N N . ASN A 1 106 ? 24.151 10.857 -9.478 1.00 55.97 106 ASN A N 1
ATOM 782 C CA . ASN A 1 106 ? 25.165 10.513 -10.476 1.00 55.97 106 ASN A CA 1
ATOM 783 C C . ASN A 1 106 ? 26.043 11.754 -10.770 1.00 55.97 106 ASN A C 1
ATOM 785 O O . ASN A 1 106 ? 25.596 12.895 -10.631 1.00 55.97 106 ASN A O 1
ATOM 789 N N . ARG A 1 107 ? 27.293 11.549 -11.204 1.00 57.91 107 ARG A N 1
ATOM 790 C CA . ARG A 1 107 ? 28.213 12.658 -11.531 1.00 57.91 107 ARG A CA 1
ATOM 791 C C . ARG A 1 107 ? 27.674 13.626 -12.596 1.00 57.91 107 ARG A C 1
ATOM 793 O O . ARG A 1 107 ? 28.149 14.748 -12.663 1.00 57.91 107 ARG A O 1
ATOM 800 N N . ALA A 1 108 ? 26.708 13.224 -13.421 1.00 60.53 108 ALA A N 1
ATOM 801 C CA . ALA A 1 108 ? 26.110 14.091 -14.437 1.00 60.53 108 ALA A CA 1
ATOM 802 C C . ALA A 1 108 ? 25.156 15.150 -13.851 1.00 60.53 108 ALA A C 1
ATOM 804 O O . ALA A 1 108 ? 24.923 16.166 -14.501 1.00 60.53 108 ALA A O 1
ATOM 805 N N . ALA A 1 109 ? 24.640 14.943 -12.636 1.00 56.03 109 ALA A N 1
ATOM 806 C CA . ALA A 1 109 ? 23.804 15.906 -11.915 1.00 56.03 109 ALA A CA 1
ATOM 807 C C . ALA A 1 109 ? 24.596 16.793 -10.927 1.00 56.03 109 ALA A C 1
ATOM 809 O O . ALA A 1 109 ? 24.013 17.645 -10.264 1.00 56.03 109 ALA A O 1
ATOM 810 N N . GLN A 1 110 ? 25.922 16.632 -10.858 1.00 54.47 110 GLN A N 1
ATOM 811 C CA . GLN A 1 110 ? 26.842 17.561 -10.196 1.00 54.47 110 GLN A CA 1
ATOM 812 C C . GLN A 1 110 ? 27.450 18.490 -11.261 1.00 54.47 110 GLN A C 1
ATOM 814 O O . GLN A 1 110 ? 28.532 18.209 -11.776 1.00 54.47 110 GLN A O 1
ATOM 819 N N . LYS A 1 111 ? 26.733 19.549 -11.650 1.00 52.94 111 LYS A N 1
ATOM 820 C CA . LYS A 1 111 ? 27.280 20.651 -12.460 1.00 52.94 111 LYS A CA 1
ATOM 821 C C . LYS A 1 111 ? 27.400 21.910 -11.622 1.00 52.94 111 LYS A C 1
ATOM 823 O O . LYS A 1 111 ? 26.460 22.160 -10.837 1.00 52.94 111 LYS A O 1
#

Sequence (111 aa):
MALDKTLESILRSECSHLGSYFTPRGASCVLAQPSGRSLFAKIDSSVEQTLGEAESLKAMDSALSSSDNKGDAVARLTPEVHASGEAADGRAYLVTDYLELKPYVNRAAQK

Organism: NCBI:txid49012

Foldseek 3Di:
DDDDPLQQVCCCPQVVVQANDWDDDPDQWIQHPPNRFIKGKDKFLPAVVQVVVLVVLVVLQVVVVPPPPPPDPPPRPGWAWRDWDATPVNIIMTMTGDDDDDPDDPPVVVD

Radius of gyration: 15.71 Å; chains: 1; bounding box: 40×35×41 Å

Secondary structure (DSSP, 8-state):
-PPPHHHHHHHHHHTTTTEEEEEE-SSSEEEEEET--EEEEEEES-HHHHHHHHHHHHHHHHHHHTS--TTS----SS--EEEEEE-TTS-EEEEEE-----SS--GGG--

pLDDT: mean 86.2, std 16.02, range [46.34, 98.25]